Protein AF-A0A7K8TLD4-F1 (afdb_monomer)

Structure (mmCIF, N/CA/C/O backbone):
data_AF-A0A7K8TLD4-F1
#
_entry.id   AF-A0A7K8TLD4-F1
#
loop_
_atom_site.group_PDB
_atom_site.id
_atom_site.type_symbol
_atom_site.label_atom_id
_atom_site.label_alt_id
_atom_site.label_comp_id
_atom_site.label_asym_id
_atom_site.label_entity_id
_atom_site.label_seq_id
_atom_site.pdbx_PDB_ins_code
_atom_site.Cartn_x
_atom_site.Cartn_y
_atom_site.Cartn_z
_atom_site.occupancy
_atom_site.B_iso_or_equiv
_atom_site.auth_seq_id
_atom_site.auth_comp_id
_atom_site.auth_asym_id
_atom_site.auth_atom_id
_atom_site.pdbx_PDB_model_num
ATOM 1 N N . GLU A 1 1 ? 4.888 -2.768 6.904 1.00 77.94 1 GLU A N 1
ATOM 2 C CA . GLU A 1 1 ? 6.006 -1.845 7.201 1.00 77.94 1 GLU A CA 1
ATOM 3 C C . GLU A 1 1 ? 7.359 -2.446 6.797 1.00 77.94 1 GLU A C 1
ATOM 5 O O . GLU A 1 1 ? 7.986 -1.886 5.907 1.00 77.94 1 GLU A O 1
ATOM 10 N N . GLU A 1 2 ? 7.764 -3.609 7.328 1.00 87.62 2 GLU A N 1
ATOM 11 C CA . GLU A 1 2 ? 9.056 -4.263 7.001 1.00 87.62 2 GLU A CA 1
ATOM 12 C C . GLU A 1 2 ? 9.316 -4.465 5.497 1.00 87.62 2 GLU A C 1
ATOM 14 O O . GLU A 1 2 ? 10.357 -4.053 4.988 1.00 87.62 2 GLU A O 1
ATOM 19 N N . LEU A 1 3 ? 8.351 -5.018 4.750 1.00 85.12 3 LEU A N 1
ATOM 20 C CA . LEU A 1 3 ? 8.504 -5.207 3.299 1.00 85.12 3 LEU A CA 1
ATOM 21 C C . LEU A 1 3 ? 8.749 -3.886 2.562 1.00 85.12 3 LEU A C 1
ATOM 23 O O . LEU A 1 3 ? 9.633 -3.822 1.715 1.00 85.12 3 LEU A O 1
ATOM 27 N N . CYS A 1 4 ? 8.031 -2.817 2.921 1.00 85.81 4 CYS A N 1
ATOM 28 C CA . CYS A 1 4 ? 8.243 -1.510 2.305 1.00 85.81 4 CYS A CA 1
ATOM 29 C C . CYS A 1 4 ? 9.629 -0.945 2.639 1.00 85.81 4 CYS A C 1
ATOM 31 O O . CYS A 1 4 ? 10.238 -0.306 1.790 1.00 85.81 4 CYS A O 1
ATOM 33 N N . LYS A 1 5 ? 10.149 -1.179 3.851 1.00 85.88 5 LYS A N 1
ATOM 34 C CA . LYS A 1 5 ? 11.505 -0.759 4.237 1.00 85.88 5 LYS A CA 1
ATOM 35 C C . LYS A 1 5 ? 12.571 -1.458 3.390 1.00 85.88 5 LYS A C 1
ATOM 37 O O . LYS A 1 5 ? 13.489 -0.796 2.923 1.00 85.88 5 LYS A O 1
ATOM 42 N N . ILE A 1 6 ? 12.425 -2.763 3.162 1.00 87.62 6 ILE A N 1
ATOM 43 C CA . ILE A 1 6 ? 13.358 -3.556 2.346 1.00 87.62 6 ILE A CA 1
ATOM 44 C C . ILE A 1 6 ? 13.257 -3.163 0.866 1.00 87.62 6 ILE A C 1
ATOM 46 O O . ILE A 1 6 ? 14.263 -2.874 0.226 1.00 87.62 6 ILE A O 1
ATOM 50 N N . GLN A 1 7 ? 12.040 -3.109 0.325 1.00 87.00 7 GLN A N 1
ATOM 51 C CA . GLN A 1 7 ? 11.798 -2.892 -1.105 1.00 87.00 7 GLN A CA 1
ATOM 52 C C . GLN A 1 7 ? 12.062 -1.455 -1.569 1.00 87.00 7 GLN A C 1
ATOM 54 O O . GLN A 1 7 ? 12.229 -1.225 -2.763 1.00 87.00 7 GLN A O 1
ATOM 59 N N . LYS A 1 8 ? 12.157 -0.489 -0.647 1.00 88.06 8 LYS A N 1
ATOM 60 C CA . LYS A 1 8 ? 12.639 0.867 -0.952 1.00 88.06 8 LYS A CA 1
ATOM 61 C C . LYS A 1 8 ? 14.107 0.914 -1.378 1.00 88.06 8 LYS A C 1
ATOM 63 O O . LYS A 1 8 ? 14.487 1.855 -2.056 1.00 88.06 8 LYS A O 1
ATOM 68 N N . ALA A 1 9 ? 14.917 -0.069 -0.984 1.00 88.44 9 ALA A N 1
ATOM 69 C CA . ALA A 1 9 ? 16.316 -0.158 -1.402 1.00 88.44 9 ALA A CA 1
ATOM 70 C C . ALA A 1 9 ? 16.489 -0.853 -2.764 1.00 88.44 9 ALA A C 1
ATOM 72 O O . ALA A 1 9 ? 17.597 -0.924 -3.289 1.00 88.44 9 ALA A O 1
ATOM 73 N N . TRP A 1 10 ? 15.418 -1.428 -3.316 1.00 91.88 10 TRP A N 1
ATOM 74 C CA . TRP A 1 10 ? 15.445 -2.056 -4.632 1.00 91.88 10 TRP A CA 1
ATOM 75 C C . TRP A 1 10 ? 15.120 -1.011 -5.692 1.00 91.88 10 TRP A C 1
ATOM 77 O O . TRP A 1 10 ? 14.351 -0.092 -5.429 1.00 91.88 10 TRP A O 1
ATOM 87 N N . ALA A 1 11 ? 15.654 -1.185 -6.897 1.00 93.50 11 ALA A N 1
ATOM 88 C CA . ALA A 1 11 ? 15.378 -0.313 -8.029 1.00 93.50 11 ALA A CA 1
ATOM 89 C C . ALA A 1 11 ? 14.920 -1.145 -9.227 1.00 93.50 11 ALA A C 1
ATOM 91 O O . ALA A 1 11 ? 15.497 -2.192 -9.525 1.00 93.50 11 ALA A O 1
ATOM 92 N N . ILE A 1 12 ? 13.896 -0.660 -9.928 1.00 93.75 12 ILE A N 1
ATOM 93 C CA . ILE A 1 12 ? 13.488 -1.183 -11.235 1.00 93.75 12 ILE A CA 1
ATOM 94 C C . ILE A 1 12 ? 13.686 -0.040 -12.243 1.00 93.75 12 ILE A C 1
ATOM 96 O O . ILE A 1 12 ? 12.898 0.912 -12.235 1.00 93.75 12 ILE A O 1
ATOM 100 N N . PRO A 1 13 ? 14.758 -0.082 -13.065 1.00 93.06 13 PRO A N 1
ATOM 101 C CA . PRO A 1 13 ? 15.096 1.002 -13.990 1.00 93.06 13 PRO A CA 1
ATOM 102 C C . PRO A 1 13 ? 14.063 1.201 -15.098 1.00 93.06 13 PRO A C 1
ATOM 104 O O . PRO A 1 13 ? 13.812 2.328 -15.521 1.00 93.06 13 PRO A O 1
ATOM 107 N N . ASP A 1 14 ? 13.455 0.106 -15.555 1.00 96.38 14 ASP A N 1
ATOM 108 C CA . ASP A 1 14 ? 12.398 0.142 -16.556 1.00 96.38 14 ASP A CA 1
ATOM 109 C C . ASP A 1 14 ? 11.110 0.702 -15.938 1.00 96.38 14 ASP A C 1
ATOM 111 O O . ASP A 1 14 ? 10.481 0.086 -15.072 1.00 96.38 14 ASP A O 1
ATOM 115 N N . VAL A 1 15 ? 10.729 1.899 -16.384 1.00 94.50 15 VAL A N 1
ATOM 116 C CA . VAL A 1 15 ? 9.570 2.633 -15.864 1.00 94.50 15 VAL A CA 1
ATOM 117 C C . VAL A 1 15 ? 8.269 1.876 -16.120 1.00 94.50 15 VAL A C 1
ATOM 119 O O . VAL A 1 15 ? 7.415 1.806 -15.237 1.00 94.50 15 VAL A O 1
ATOM 122 N N . GLU A 1 16 ? 8.116 1.266 -17.295 1.00 96.44 16 GLU A N 1
ATOM 123 C CA . GLU A 1 16 ? 6.881 0.580 -17.663 1.00 96.44 16 GLU A CA 1
ATOM 124 C C . GLU A 1 16 ? 6.681 -0.679 -16.812 1.00 96.44 16 GLU A C 1
ATOM 126 O O . GLU A 1 16 ? 5.585 -0.928 -16.298 1.00 96.44 16 GLU A O 1
ATOM 131 N N . GLN A 1 17 ? 7.742 -1.462 -16.616 1.00 96.25 17 GLN A N 1
ATOM 132 C CA . GLN A 1 17 ? 7.735 -2.635 -15.749 1.00 96.25 17 GLN A CA 1
ATOM 133 C C . GLN A 1 17 ? 7.510 -2.246 -14.292 1.00 96.25 17 GLN A C 1
ATOM 135 O O . GLN A 1 17 ? 6.668 -2.854 -13.627 1.00 96.25 17 GLN A O 1
ATOM 140 N N . ARG A 1 18 ? 8.197 -1.208 -13.805 1.00 96.19 18 ARG A N 1
ATOM 141 C CA . ARG A 1 18 ? 8.010 -0.683 -12.450 1.00 96.19 18 ARG A CA 1
ATOM 142 C C . ARG A 1 18 ? 6.555 -0.302 -12.203 1.00 96.19 18 ARG A C 1
ATOM 144 O O . ARG A 1 18 ? 5.965 -0.732 -11.213 1.00 96.19 18 ARG A O 1
ATOM 151 N N . ASP A 1 19 ? 5.946 0.436 -13.124 1.00 96.19 19 ASP A N 1
ATOM 152 C CA . ASP A 1 19 ? 4.566 0.895 -12.985 1.00 96.19 19 ASP A CA 1
ATOM 153 C C . ASP A 1 19 ? 3.554 -0.247 -13.137 1.00 96.19 19 ASP A C 1
ATOM 155 O O . ASP A 1 19 ? 2.503 -0.233 -12.491 1.00 96.19 19 ASP A O 1
ATOM 159 N N . LYS A 1 20 ? 3.840 -1.262 -13.964 1.00 97.38 20 LYS A N 1
ATOM 160 C CA . LYS A 1 20 ? 3.029 -2.491 -14.041 1.00 97.38 20 LYS A CA 1
ATOM 161 C C . LYS A 1 20 ? 3.070 -3.266 -12.723 1.00 97.38 20 LYS A C 1
ATOM 163 O O . LYS A 1 20 ? 2.015 -3.640 -12.212 1.00 97.38 20 LYS A O 1
ATOM 168 N N . ILE A 1 21 ? 4.259 -3.459 -12.150 1.00 96.31 21 ILE A N 1
ATOM 169 C CA . ILE A 1 21 ? 4.452 -4.177 -10.882 1.00 96.31 21 ILE A CA 1
ATOM 170 C C . ILE A 1 21 ? 3.772 -3.429 -9.732 1.00 96.31 21 ILE A C 1
ATOM 172 O O . ILE A 1 21 ? 2.987 -4.030 -8.998 1.00 96.31 21 ILE A O 1
ATOM 176 N N . ARG A 1 22 ? 3.996 -2.112 -9.618 1.00 96.25 22 ARG A N 1
ATOM 177 C CA . ARG A 1 22 ? 3.345 -1.264 -8.607 1.00 96.25 22 ARG A CA 1
ATOM 178 C C . ARG A 1 22 ? 1.827 -1.338 -8.708 1.00 96.25 22 ARG A C 1
ATOM 180 O O . ARG A 1 22 ? 1.169 -1.540 -7.693 1.00 96.25 22 ARG A O 1
ATOM 187 N N . ARG A 1 23 ? 1.260 -1.220 -9.916 1.00 97.31 23 ARG A N 1
ATOM 188 C CA . ARG A 1 23 ? -0.194 -1.321 -10.124 1.00 97.31 23 ARG A CA 1
ATOM 189 C C . ARG A 1 23 ? -0.738 -2.681 -9.703 1.00 97.31 23 ARG A C 1
ATOM 191 O O . ARG A 1 23 ? -1.699 -2.719 -8.944 1.00 97.31 23 ARG A O 1
ATOM 198 N N . ALA A 1 24 ? -0.109 -3.774 -10.134 1.00 97.38 24 ALA A N 1
ATOM 199 C CA . ALA A 1 24 ? -0.544 -5.122 -9.774 1.00 97.38 24 ALA A CA 1
ATOM 200 C C . ALA A 1 24 ? -0.523 -5.342 -8.251 1.00 97.38 24 ALA A C 1
ATOM 202 O O . ALA A 1 24 ? -1.516 -5.782 -7.674 1.00 97.38 24 ALA A O 1
ATOM 203 N N . GLN A 1 25 ? 0.573 -4.963 -7.584 1.00 95.88 25 GLN A N 1
ATOM 204 C CA . GLN A 1 25 ? 0.681 -5.047 -6.126 1.00 95.88 25 GLN A CA 1
ATOM 205 C C . GLN A 1 25 ? -0.349 -4.160 -5.421 1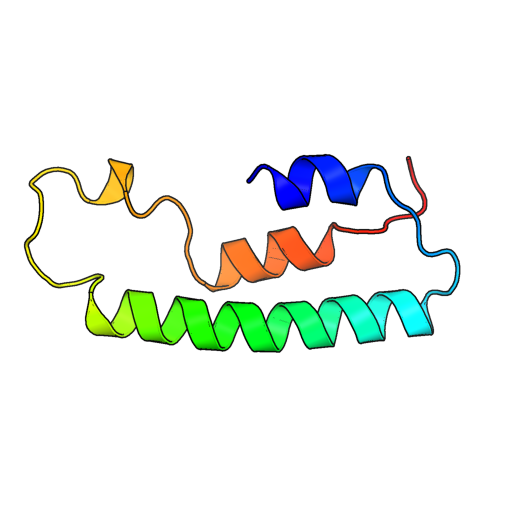.00 95.88 25 GLN A C 1
ATOM 207 O O . GLN A 1 25 ? -1.008 -4.610 -4.485 1.00 95.88 25 GLN A O 1
ATOM 212 N N . LYS A 1 26 ? -0.525 -2.918 -5.887 1.00 96.69 26 LYS A N 1
ATOM 213 C CA . LYS A 1 26 ? -1.495 -1.971 -5.331 1.00 96.69 26 LYS A CA 1
ATOM 214 C C . LYS A 1 26 ? -2.913 -2.529 -5.406 1.00 96.69 26 LYS A C 1
ATOM 216 O O . LYS A 1 26 ? -3.604 -2.487 -4.395 1.00 96.69 26 LYS A O 1
ATOM 221 N N . THR A 1 27 ? -3.332 -3.080 -6.545 1.00 97.25 27 THR A N 1
ATOM 222 C CA . THR A 1 27 ? -4.666 -3.682 -6.703 1.00 97.25 27 THR A CA 1
ATOM 223 C C . THR A 1 27 ? -4.884 -4.817 -5.706 1.00 97.25 27 THR A C 1
ATOM 225 O O . THR A 1 27 ? -5.794 -4.737 -4.884 1.00 97.25 27 THR A O 1
ATOM 228 N N . ILE A 1 28 ? -3.993 -5.815 -5.697 1.00 96.69 28 ILE A N 1
ATOM 229 C CA . ILE A 1 28 ? -4.123 -7.006 -4.841 1.00 96.69 28 ILE A CA 1
ATOM 230 C C . ILE A 1 28 ? -4.183 -6.619 -3.356 1.00 96.69 28 ILE A C 1
ATOM 232 O O . ILE A 1 28 ? -5.028 -7.110 -2.599 1.00 96.69 28 ILE A O 1
ATOM 236 N N . VAL A 1 29 ? -3.294 -5.721 -2.923 1.00 96.25 29 VAL A N 1
ATOM 237 C CA . VAL A 1 29 ? -3.208 -5.316 -1.517 1.00 96.25 29 VAL A CA 1
ATOM 238 C C . VAL A 1 29 ? -4.387 -4.428 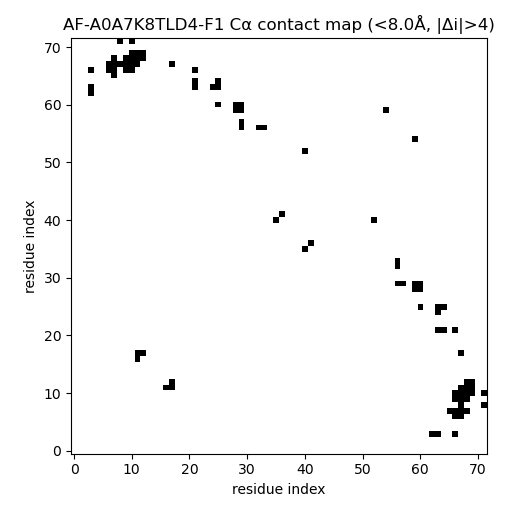-1.119 1.00 96.25 29 VAL A C 1
ATOM 240 O O . VAL A 1 29 ? -4.955 -4.651 -0.051 1.00 96.25 29 VAL A O 1
ATOM 243 N N . LYS A 1 30 ? -4.795 -3.456 -1.952 1.00 97.06 30 LYS A N 1
ATOM 244 C CA . LYS A 1 30 ? -5.943 -2.585 -1.643 1.00 97.06 30 LYS A CA 1
ATOM 245 C C . LYS A 1 30 ? -7.241 -3.382 -1.546 1.00 97.06 30 LYS A C 1
ATOM 247 O O . LYS A 1 30 ? -8.015 -3.128 -0.630 1.00 97.06 30 LYS A O 1
ATOM 252 N N . GLU A 1 31 ? -7.465 -4.346 -2.436 1.00 97.44 31 GLU A N 1
ATOM 253 C CA . GLU A 1 31 ? -8.655 -5.204 -2.395 1.00 97.44 31 GLU A CA 1
ATOM 254 C C . GLU A 1 31 ? -8.690 -6.044 -1.116 1.00 97.44 31 GLU A C 1
ATOM 256 O O . GLU A 1 31 ? -9.664 -6.001 -0.362 1.00 97.44 31 GLU A O 1
ATOM 261 N N . THR A 1 32 ? -7.595 -6.748 -0.822 1.00 97.38 32 THR A N 1
ATOM 262 C CA . THR A 1 32 ? -7.524 -7.639 0.344 1.00 97.38 32 THR A CA 1
ATOM 263 C C . THR A 1 32 ? -7.620 -6.858 1.656 1.00 97.38 32 THR A C 1
ATOM 265 O O . THR A 1 32 ? -8.374 -7.228 2.559 1.00 97.38 32 THR A O 1
ATOM 268 N N . TYR A 1 33 ? -6.887 -5.746 1.769 1.00 97.69 33 TYR A N 1
ATOM 269 C CA . TYR A 1 33 ? -6.891 -4.918 2.973 1.00 97.69 33 TYR A CA 1
ATOM 270 C C . TYR A 1 33 ? -8.199 -4.140 3.140 1.00 97.69 33 TYR A C 1
ATOM 272 O O . TYR A 1 33 ? -8.713 -4.034 4.252 1.00 97.69 33 TYR A O 1
ATOM 280 N N . GLY A 1 34 ? -8.780 -3.649 2.043 1.00 97.44 34 GLY A N 1
ATOM 281 C CA . GLY A 1 34 ? -10.088 -3.002 2.048 1.00 97.44 34 GLY A CA 1
ATOM 282 C C . GLY A 1 34 ? -11.193 -3.949 2.508 1.00 97.44 34 GLY A C 1
ATOM 283 O O . GLY A 1 34 ? -11.995 -3.579 3.363 1.00 97.44 34 GLY A O 1
ATOM 284 N N . ALA A 1 35 ? -11.194 -5.196 2.028 1.00 97.75 35 ALA A N 1
ATOM 285 C CA . ALA A 1 35 ? -12.131 -6.217 2.493 1.00 97.75 35 ALA A CA 1
ATOM 286 C C . ALA A 1 35 ? -11.961 -6.521 3.992 1.00 97.75 35 ALA A C 1
ATOM 288 O O . ALA A 1 35 ? -12.952 -6.628 4.718 1.00 97.75 35 ALA A O 1
ATOM 289 N N . PHE A 1 36 ? -10.715 -6.611 4.470 1.00 97.38 36 PHE A N 1
ATOM 290 C CA . PHE A 1 36 ? -10.412 -6.774 5.892 1.00 97.3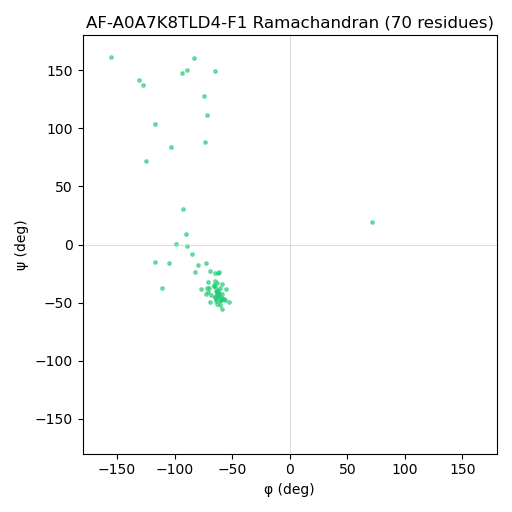8 36 PHE A CA 1
ATOM 291 C C . PHE A 1 36 ? -10.949 -5.603 6.731 1.00 97.38 36 PHE A C 1
ATOM 293 O O . PHE A 1 36 ? -11.690 -5.830 7.689 1.00 97.38 36 PHE A O 1
ATOM 300 N N . LEU A 1 37 ? -10.635 -4.358 6.360 1.00 96.00 37 LEU A N 1
ATOM 301 C CA . LEU A 1 37 ? -11.087 -3.174 7.094 1.00 96.00 37 LEU A CA 1
ATOM 302 C C . LEU A 1 37 ? -12.605 -3.013 7.059 1.00 96.00 37 LEU A C 1
ATOM 304 O O . LEU A 1 37 ? -13.199 -2.705 8.086 1.00 96.00 37 LEU A O 1
ATOM 308 N N . ASN A 1 38 ? -13.251 -3.279 5.925 1.00 96.12 38 ASN A N 1
ATOM 309 C CA . ASN A 1 38 ? -14.707 -3.222 5.835 1.00 96.12 38 ASN A CA 1
ATOM 310 C C . ASN A 1 38 ? -15.375 -4.246 6.767 1.00 96.12 38 ASN A C 1
ATOM 312 O O . ASN A 1 38 ? -16.381 -3.951 7.407 1.00 96.12 38 ASN A O 1
ATOM 316 N N . ARG A 1 39 ? -14.803 -5.452 6.872 1.00 96.50 39 ARG A N 1
ATOM 317 C CA . ARG A 1 39 ? -15.361 -6.529 7.698 1.00 96.50 39 ARG A CA 1
ATOM 318 C C . ARG A 1 39 ? -15.102 -6.344 9.192 1.00 96.50 39 ARG A C 1
ATOM 320 O O . ARG A 1 39 ? -15.967 -6.688 9.993 1.00 96.50 39 ARG A O 1
ATOM 327 N N . TYR A 1 40 ? -13.922 -5.858 9.568 1.00 95.31 40 TYR A N 1
ATOM 328 C CA . TYR A 1 40 ? -13.465 -5.870 10.962 1.00 95.31 40 TYR A CA 1
ATOM 329 C C . TYR A 1 40 ? -13.235 -4.481 11.565 1.00 95.31 40 TYR A C 1
ATOM 331 O O . TYR A 1 40 ? -13.167 -4.366 12.784 1.00 95.31 40 TYR A O 1
ATOM 339 N N . GLY A 1 41 ? -13.155 -3.424 10.756 1.00 91.94 41 GLY A N 1
ATOM 340 C CA . GLY A 1 41 ? -12.801 -2.076 11.212 1.00 91.94 41 GLY A CA 1
ATOM 341 C C . GLY A 1 41 ? -13.812 -1.450 12.174 1.00 91.94 41 GLY A C 1
ATOM 342 O O . GLY A 1 41 ? -13.414 -0.720 13.075 1.00 91.94 41 GLY A O 1
ATOM 343 N N . ASN A 1 42 ? -15.097 -1.788 12.035 1.00 90.44 42 ASN A N 1
ATOM 344 C CA . ASN A 1 42 ? -16.169 -1.299 12.912 1.00 90.44 42 ASN A CA 1
ATOM 345 C C . ASN A 1 42 ? -16.562 -2.299 14.012 1.00 90.44 42 ASN A C 1
ATOM 347 O O . ASN A 1 42 ? -17.472 -2.029 14.796 1.00 90.44 42 ASN A O 1
ATOM 351 N N . VAL A 1 43 ? -15.917 -3.468 14.070 1.00 94.62 43 VAL A N 1
ATOM 352 C CA . VAL A 1 43 ? -16.186 -4.451 15.123 1.00 94.62 43 VAL A CA 1
ATOM 353 C C . VAL A 1 43 ? -15.547 -3.943 16.419 1.00 94.62 43 VAL A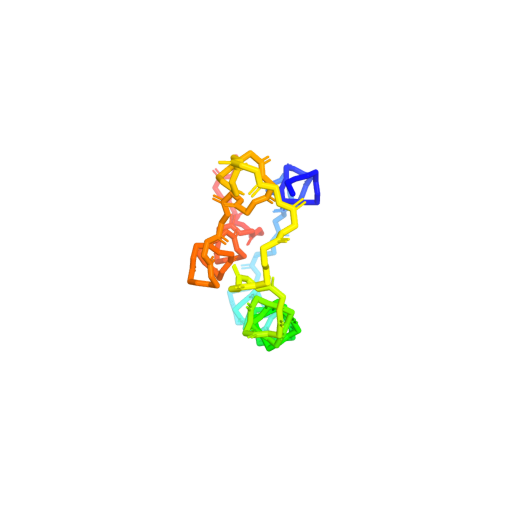 C 1
ATOM 355 O O . VAL A 1 43 ? -14.357 -3.636 16.421 1.00 94.62 43 VAL A O 1
ATOM 358 N N . PRO A 1 44 ? -16.278 -3.852 17.541 1.00 92.25 44 PRO A N 1
ATOM 359 C CA . PRO A 1 44 ? -15.709 -3.390 18.802 1.00 92.25 44 PRO A CA 1
ATOM 360 C C . PRO A 1 44 ? -14.800 -4.471 19.411 1.00 92.25 44 PRO A C 1
ATOM 362 O O . PRO A 1 44 ? -15.245 -5.308 20.191 1.00 92.25 44 PRO A O 1
ATOM 365 N N . PHE A 1 45 ? -13.516 -4.464 19.041 1.00 93.94 45 PHE A N 1
ATOM 366 C CA . PHE A 1 45 ? -12.509 -5.420 19.533 1.00 93.94 45 PHE A CA 1
ATOM 367 C C . PHE A 1 45 ? -11.543 -4.819 20.569 1.00 93.94 45 PHE A C 1
ATOM 369 O O . PHE A 1 45 ? -10.840 -5.549 21.262 1.00 93.94 45 PHE A O 1
ATOM 376 N N . THR A 1 46 ? -11.480 -3.489 20.676 1.00 94.88 46 THR A N 1
ATOM 377 C CA . THR A 1 46 ? -10.583 -2.766 21.587 1.00 94.88 46 THR A CA 1
ATOM 378 C C . THR A 1 46 ? -11.139 -1.381 21.912 1.00 94.88 46 THR A C 1
ATOM 380 O O . THR A 1 46 ? -11.959 -0.843 21.171 1.00 94.88 46 THR A O 1
ATOM 383 N N . LYS A 1 47 ? -10.653 -0.781 23.004 1.00 94.31 47 LYS A N 1
ATOM 384 C CA . LYS A 1 47 ? -10.914 0.625 23.346 1.00 94.31 47 LYS A CA 1
ATOM 385 C C . LYS A 1 47 ? -10.030 1.605 22.564 1.00 94.31 47 LYS A C 1
ATOM 387 O O . LYS A 1 47 ? -10.388 2.771 22.473 1.00 94.31 47 LYS A O 1
ATOM 392 N N . ASN A 1 48 ? -8.923 1.129 21.979 1.00 94.44 48 ASN A N 1
ATOM 393 C CA . ASN A 1 48 ? -7.940 1.956 21.266 1.00 94.44 48 ASN A CA 1
ATOM 394 C C . ASN A 1 48 ? -7.701 1.450 19.822 1.00 94.44 48 ASN A C 1
ATOM 396 O O . ASN A 1 48 ? -6.640 0.881 19.549 1.00 94.44 48 ASN A O 1
ATOM 400 N N . PRO A 1 49 ? -8.653 1.609 18.881 1.00 91.62 49 PRO A N 1
ATOM 401 C CA . PRO A 1 49 ? -8.540 1.044 17.528 1.00 91.62 49 PRO A CA 1
ATOM 402 C C . PRO A 1 49 ? -7.315 1.534 16.747 1.00 91.62 49 PRO A C 1
ATOM 404 O O . PRO A 1 49 ? -6.697 0.758 16.019 1.00 91.62 49 PRO A O 1
ATOM 407 N N . GLU A 1 50 ? -6.914 2.788 16.954 1.00 90.94 50 GLU A N 1
ATOM 408 C CA . GLU A 1 50 ? -5.776 3.432 16.280 1.00 90.94 50 GLU A CA 1
ATOM 409 C C . GLU A 1 50 ? -4.428 2.747 16.561 1.00 90.94 50 GLU A C 1
ATOM 411 O O . GLU A 1 50 ? -3.509 2.817 15.748 1.00 90.94 50 GLU A O 1
ATOM 416 N N . GLN A 1 51 ? -4.303 2.018 17.680 1.00 94.56 51 GLN A N 1
ATOM 417 C CA . GLN A 1 51 ? -3.094 1.239 17.977 1.00 94.56 51 GLN A CA 1
ATOM 418 C C . GLN A 1 51 ? -2.927 0.028 17.045 1.00 94.56 51 GLN A C 1
ATOM 420 O O . GLN A 1 51 ? -1.809 -0.456 16.858 1.00 94.56 51 GLN A O 1
ATOM 425 N N . TYR A 1 52 ? -4.024 -0.454 16.453 1.00 94.25 52 TYR A N 1
ATOM 426 C CA . TYR A 1 52 ? -4.065 -1.662 15.626 1.00 94.25 52 TYR A CA 1
ATOM 427 C C . TYR A 1 52 ? -4.313 -1.345 14.148 1.00 94.25 52 TYR A C 1
ATOM 429 O O . TYR A 1 52 ? -3.724 -1.976 13.272 1.00 94.25 52 TYR A O 1
ATOM 437 N N . ILE A 1 53 ? -5.154 -0.350 13.860 1.00 94.00 53 ILE A N 1
ATOM 438 C CA . ILE A 1 53 ? -5.463 0.113 12.506 1.00 94.00 53 ILE A CA 1
ATOM 439 C C . ILE A 1 53 ? -4.698 1.414 12.263 1.00 94.00 53 ILE A C 1
ATOM 441 O O . ILE A 1 53 ? -5.212 2.510 12.456 1.00 94.00 53 IL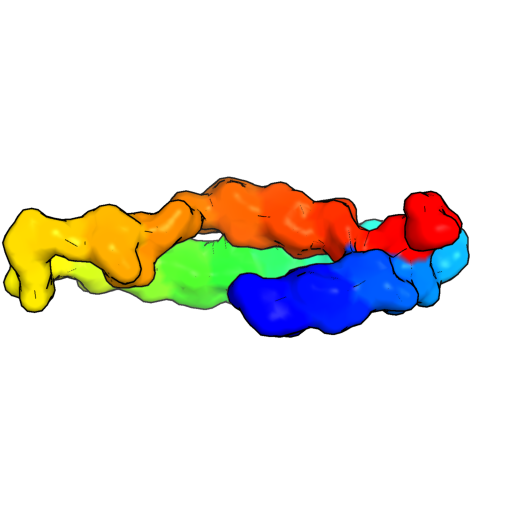E A O 1
ATOM 445 N N . LYS A 1 54 ? -3.433 1.274 11.860 1.00 94.44 54 LYS A N 1
ATOM 446 C CA . LYS A 1 54 ? -2.524 2.411 11.640 1.00 94.4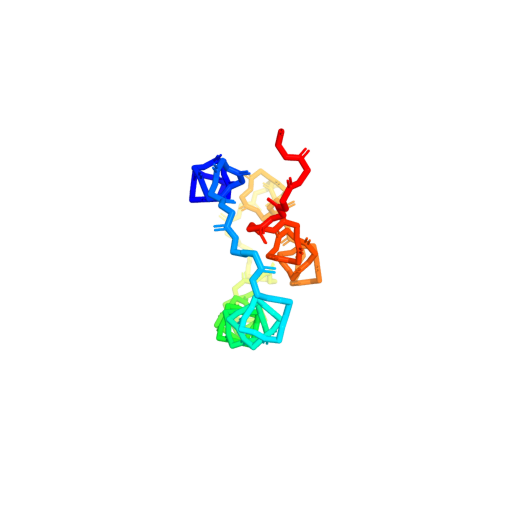4 54 LYS A CA 1
ATOM 447 C C . LYS A 1 54 ? -2.687 3.092 10.282 1.00 94.44 54 LYS A C 1
ATOM 449 O O . LYS A 1 54 ? -2.276 4.237 10.130 1.00 94.44 54 LYS A O 1
ATOM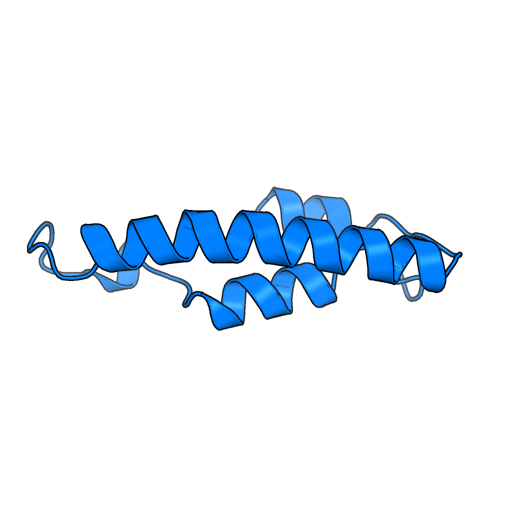 454 N N . TYR A 1 55 ? -3.217 2.378 9.290 1.00 95.44 55 TYR A N 1
ATOM 455 C CA . TYR A 1 55 ? -3.245 2.832 7.903 1.00 95.44 55 TYR A CA 1
ATOM 456 C C . TYR A 1 55 ? -4.630 2.678 7.292 1.00 95.44 55 TYR A C 1
ATOM 458 O O . TYR A 1 55 ? -5.306 1.674 7.489 1.00 95.44 55 TYR A O 1
ATOM 466 N N . GLN A 1 56 ? -5.017 3.657 6.487 1.00 95.62 56 GLN A N 1
ATOM 467 C CA . GLN A 1 56 ? -6.157 3.571 5.586 1.00 95.62 56 GLN A CA 1
ATOM 468 C C . GLN A 1 56 ? -5.762 2.878 4.279 1.00 95.62 56 GLN A C 1
ATOM 470 O O . GLN A 1 56 ? -4.587 2.831 3.905 1.00 95.62 56 GLN A O 1
ATOM 475 N N . VAL A 1 57 ? -6.756 2.370 3.548 1.00 96.56 57 VAL A N 1
ATOM 476 C CA . VAL A 1 57 ? -6.546 1.657 2.273 1.00 96.56 57 VAL A CA 1
ATOM 477 C C . VAL A 1 57 ? -5.763 2.509 1.266 1.00 96.56 57 VAL A C 1
ATOM 479 O O . VAL A 1 57 ? -4.894 1.996 0.558 1.00 96.56 57 VAL A O 1
ATOM 482 N N . ASP A 1 58 ? -6.022 3.815 1.223 1.00 95.31 58 ASP A N 1
ATOM 483 C CA . ASP A 1 58 ? -5.316 4.727 0.320 1.00 95.31 58 ASP A CA 1
ATOM 484 C C . ASP A 1 58 ? -3.863 4.958 0.735 1.00 95.31 58 ASP A C 1
ATOM 486 O O . ASP A 1 58 ? -2.977 4.873 -0.115 1.00 95.31 58 ASP A O 1
ATOM 490 N N . GLN A 1 59 ? -3.594 5.098 2.036 1.00 96.12 59 GLN A N 1
ATOM 491 C CA . GLN A 1 59 ? -2.230 5.221 2.564 1.00 96.12 59 GLN A CA 1
ATOM 492 C C . GLN A 1 59 ? -1.386 3.979 2.241 1.00 96.12 59 GLN A C 1
ATOM 494 O O . GLN A 1 59 ? -0.209 4.095 1.902 1.00 96.12 59 GLN A O 1
ATOM 499 N N . VAL A 1 60 ? -1.980 2.780 2.289 1.00 95.62 60 VAL A N 1
ATOM 500 C CA . VAL A 1 60 ? -1.301 1.546 1.856 1.00 95.62 60 VAL A CA 1
ATOM 501 C C . VAL A 1 60 ? -0.960 1.593 0.366 1.00 95.62 60 VAL A C 1
ATOM 503 O O . VAL A 1 60 ? 0.144 1.213 -0.025 1.00 95.62 60 VAL A O 1
ATOM 506 N N . GLY A 1 61 ? -1.867 2.112 -0.461 1.00 95.44 61 GLY A N 1
ATOM 507 C CA . GLY A 1 61 ? -1.618 2.314 -1.885 1.00 95.44 61 GLY A CA 1
ATOM 508 C C . GLY A 1 61 ? -0.466 3.284 -2.163 1.00 95.44 61 GLY A C 1
ATOM 509 O O . GLY A 1 61 ? 0.401 2.973 -2.976 1.00 95.44 61 GLY A O 1
ATOM 510 N N . GLU A 1 62 ? -0.420 4.416 -1.463 1.00 94.50 62 GLU A N 1
ATOM 511 C CA . GLU A 1 62 ? 0.661 5.406 -1.585 1.00 94.50 62 GLU A CA 1
ATOM 512 C C . GLU A 1 62 ? 2.025 4.851 -1.153 1.00 94.50 62 GLU A C 1
ATOM 514 O O . GLU A 1 62 ? 3.060 5.226 -1.702 1.00 94.50 62 GLU A O 1
ATOM 519 N N . MET A 1 63 ? 2.060 3.954 -0.161 1.00 94.38 63 MET A N 1
ATOM 520 C CA . MET A 1 63 ? 3.307 3.298 0.244 1.00 94.38 63 MET A CA 1
ATOM 521 C C . MET A 1 63 ? 3.869 2.401 -0.863 1.00 94.38 63 MET A C 1
ATOM 523 O O . MET A 1 63 ? 5.086 2.356 -1.031 1.00 94.38 63 MET A O 1
ATOM 527 N N . ILE A 1 64 ? 3.001 1.720 -1.618 1.00 95.00 64 ILE A N 1
ATOM 528 C CA . ILE A 1 64 ? 3.392 0.856 -2.743 1.00 95.00 64 ILE A CA 1
ATOM 529 C C . ILE A 1 64 ? 3.911 1.688 -3.922 1.00 95.00 64 ILE A C 1
ATOM 531 O O . ILE A 1 64 ? 4.879 1.302 -4.572 1.00 95.00 64 ILE A O 1
ATOM 535 N N . GLU A 1 65 ? 3.318 2.855 -4.178 1.00 93.56 65 GLU A N 1
ATOM 536 C CA . GLU A 1 65 ? 3.764 3.754 -5.254 1.00 93.56 65 GLU A CA 1
ATOM 537 C C . GLU A 1 65 ? 5.198 4.263 -5.068 1.00 93.56 65 GLU A C 1
ATOM 539 O O . GLU A 1 65 ? 5.861 4.568 -6.054 1.00 93.56 65 GLU A O 1
ATOM 544 N N . LYS A 1 66 ? 5.693 4.291 -3.826 1.00 92.12 66 LYS A N 1
ATOM 545 C CA . LYS A 1 66 ? 7.048 4.733 -3.452 1.00 92.12 66 LYS A CA 1
ATOM 546 C C . LYS A 1 66 ? 8.091 3.600 -3.446 1.00 92.12 66 LYS A C 1
ATOM 548 O O . LYS A 1 66 ? 9.175 3.771 -2.895 1.00 92.12 66 LYS A O 1
ATOM 553 N N . 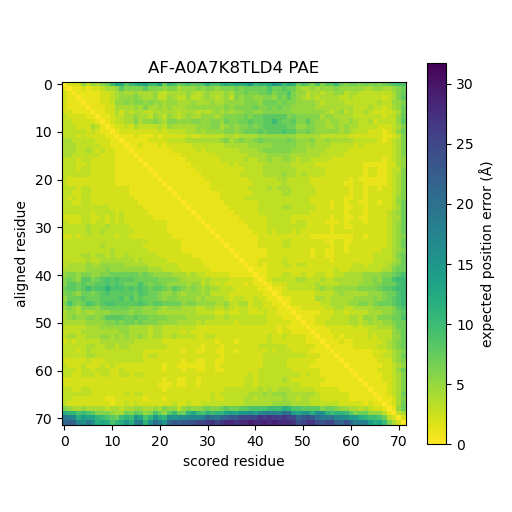LEU A 1 67 ? 7.757 2.402 -3.938 1.00 93.44 67 LEU A N 1
ATOM 554 C CA . LEU A 1 67 ? 8.676 1.250 -3.979 1.00 93.44 67 LEU A CA 1
ATOM 555 C C . LEU A 1 67 ? 9.398 1.173 -5.314 1.00 93.44 67 LEU A C 1
ATOM 557 O O . LEU A 1 67 ? 8.775 1.439 -6.331 1.00 93.44 67 LEU A O 1
ATOM 561 N N . PHE A 1 68 ? 10.643 0.700 -5.354 1.00 92.69 68 PHE A N 1
ATOM 562 C CA . PHE A 1 68 ? 11.391 0.480 -6.604 1.00 92.69 68 PHE A CA 1
ATOM 563 C C . PHE A 1 68 ? 11.854 1.745 -7.345 1.00 92.69 68 PHE A C 1
ATOM 565 O O . PHE A 1 68 ? 12.133 1.682 -8.546 1.00 92.69 68 PHE A O 1
ATOM 572 N N . ASP A 1 69 ? 11.908 2.891 -6.663 1.00 87.94 69 ASP A N 1
ATOM 573 C CA . ASP A 1 69 ? 12.457 4.115 -7.248 1.00 87.94 69 ASP A CA 1
ATOM 574 C C . ASP A 1 69 ? 13.956 3.969 -7.545 1.00 87.94 69 ASP A C 1
ATOM 576 O O . ASP A 1 69 ? 14.687 3.250 -6.870 1.00 87.94 69 ASP A O 1
ATOM 580 N N . THR A 1 70 ? 14.420 4.661 -8.584 1.00 74.75 70 THR A N 1
ATOM 581 C CA . THR A 1 70 ? 15.831 4.660 -9.005 1.00 74.75 70 THR A CA 1
ATOM 582 C C . THR A 1 70 ? 16.660 5.742 -8.315 1.00 74.75 70 THR A C 1
ATOM 584 O O . THR A 1 70 ? 17.845 5.865 -8.595 1.00 74.75 70 THR A O 1
ATOM 587 N N . SER A 1 71 ? 16.041 6.557 -7.459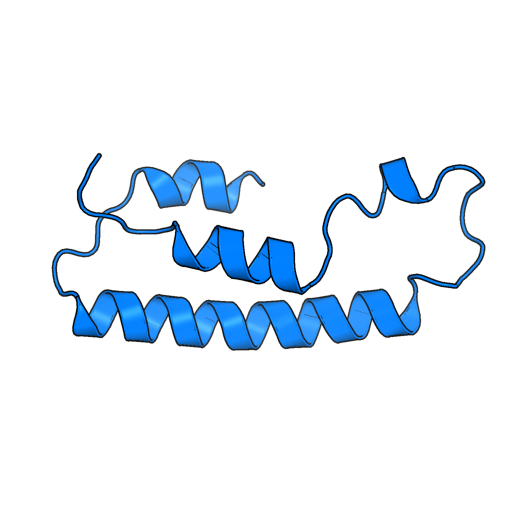 1.00 65.12 71 SER A N 1
ATOM 588 C CA . SER A 1 71 ? 16.660 7.690 -6.764 1.00 65.12 71 SER A CA 1
ATOM 589 C C . SER A 1 71 ? 17.212 7.322 -5.380 1.00 65.12 71 SER A C 1
ATOM 591 O O . SER A 1 71 ? 17.150 8.152 -4.474 1.00 65.12 71 SER A O 1
ATOM 593 N N . ALA A 1 72 ? 17.661 6.076 -5.198 1.00 52.53 72 ALA A N 1
ATOM 594 C CA . ALA A 1 72 ? 18.352 5.659 -3.978 1.00 52.53 72 ALA A CA 1
ATOM 595 C C . ALA A 1 72 ? 19.718 6.349 -3.852 1.00 52.53 72 ALA A C 1
ATOM 597 O O . ALA A 1 72 ? 20.406 6.480 -4.892 1.00 52.53 72 ALA A O 1
#

Solvent-accessible surface area (backbone atoms only — not comparable to full-atom values): 4296 Å² total; per-residue (Å²): 109,70,66,58,64,59,40,43,77,37,63,41,84,53,61,69,60,41,52,50,51,36,50,54,52,34,51,57,50,37,55,56,51,40,53,48,43,71,71,48,65,82,53,90,84,64,97,60,58,64,84,75,58,78,69,54,55,64,57,55,39,56,56,41,69,62,44,31,48,77,85,115

Foldseek 3Di:
DVVLVVQLPAADPDPVVLVVVLVVVLVVQLVVVVVVCVVPVPPCPDPCSCVPCVDDSVRVSVSSVSGRHPPD

pLDDT: mean 92.61, std 7.23, range [52.53, 97.75]

InterPro domains:
  IPR004140 Exocyst complex component Exo70 [PTHR12542] (1-68)
  IPR016159 Cullin repeat-like-containing domain superfamily [SSF74788] (1-69)
  IPR046364 Exocyst complex subunit Exo70, C-terminal [PF03081] (1-65)

Sequence (72 aa):
EELCKIQKAWAIPDVEQRDKIRRAQKTIVKETYGAFLNRYGNVPFTKNPEQYIKYQVDQVGEMIEKLFDTSA

Nearest PDB structures (foldseek):
  2pft-assembly1_A  TM=9.775E-01  e=8.755E-08  Mus musculus

Secondary structure (DSSP, 8-state):
-HHHHHHTT-----HHHHHHHHHHHHHHHHHHHHHHHHHHTTS---S-GGGT----HHHHHHHHHTSS-S--

Organism: NCBI:txid48426

Mean predicted aligned error: 3.64 Å

Radius of gyration: 14.58 Å; Cα contacts (8 Å, |Δi|>4): 47; chains: 1; bounding box: 34×15×41 Å